Protein AF-A0A434GEB4-F1 (afdb_monomer)

Secondary structure (DSSP, 8-state):
-TT--TTHHHHHHHHHH--GGGGGGTT---TTSHHHHHHHHHHH-HHHHHH-S----HHHHHHHHHH----EEHHHHHHHH--BGGGTB--HHHHHHTT-HHHHHTTTTTT-S-EE-TT---TT---

Sequence (127 aa):
VWMDHRAVEQTRRINRSGEAVLNYVGGVISPEMETPKLLWLAENLPATFNAAWQFMDLADFLTWRATGSLARSVCTVTCKWTYLAHESRWDEAYFRKIGLGALADEAFARIGTEIVPAGAALGSGLT

Mean predicted aligned error: 2.61 Å

Foldseek 3Di:
DLPDQLLVVLQVQLLVLQDPLCVLVVSGAGSSADLSVLLVCCPVVVVCSVPQQADADPVQVVLCVQAVFQEHEPVNCVNGVSAPVVVLDDDLVSCVSSPNNVCVVVVVSRYGDHYDYPPDAGHVHRD

pLDDT: mean 96.55, std 5.44, range [57.03, 98.81]

Structure (mmCIF, N/CA/C/O backbone):
data_AF-A0A434GEB4-F1
#
_entry.id   AF-A0A434GEB4-F1
#
loop_
_atom_site.group_PDB
_atom_site.id
_atom_site.type_symbol
_atom_site.label_atom_id
_atom_site.label_alt_id
_atom_site.label_comp_id
_atom_site.label_asym_id
_atom_site.label_entity_id
_atom_site.label_seq_id
_atom_site.pdbx_PDB_ins_code
_atom_site.Cartn_x
_atom_site.Cartn_y
_atom_site.Cartn_z
_atom_site.occupancy
_atom_site.B_iso_or_equiv
_atom_site.auth_seq_id
_atom_site.auth_comp_id
_atom_site.auth_asym_id
_atom_site.auth_atom_id
_atom_site.pdbx_PDB_model_num
ATOM 1 N N . VAL A 1 1 ? -0.578 13.728 -3.105 1.00 93.75 1 VAL A N 1
ATOM 2 C CA . VAL A 1 1 ? 0.889 13.794 -2.867 1.00 93.75 1 VAL A CA 1
ATOM 3 C C . VAL A 1 1 ? 1.203 13.280 -1.467 1.00 93.75 1 VAL A C 1
ATOM 5 O O . VAL A 1 1 ? 0.262 13.051 -0.715 1.00 93.75 1 VAL A O 1
ATOM 8 N N . TRP A 1 2 ? 2.476 13.064 -1.113 1.00 91.75 2 TRP A N 1
ATOM 9 C CA . TRP A 1 2 ? 2.841 12.488 0.191 1.00 91.75 2 TRP A CA 1
ATOM 10 C C . TRP A 1 2 ? 2.409 13.381 1.368 1.00 91.75 2 TRP A C 1
ATOM 12 O O . TRP A 1 2 ? 1.679 12.887 2.219 1.00 91.75 2 TRP A O 1
ATOM 22 N N . MET A 1 3 ? 2.697 14.690 1.305 1.00 96.56 3 MET A N 1
ATOM 23 C CA . MET A 1 3 ? 2.331 15.732 2.297 1.00 96.56 3 MET A CA 1
ATOM 24 C C . MET A 1 3 ? 0.823 15.998 2.443 1.00 96.56 3 MET A C 1
ATOM 26 O O . MET A 1 3 ? 0.412 16.918 3.144 1.00 96.56 3 MET A O 1
ATOM 30 N N . ASP A 1 4 ? -0.024 15.278 1.711 1.00 98.12 4 ASP A N 1
ATOM 31 C CA . ASP A 1 4 ? -1.465 15.494 1.761 1.00 98.12 4 ASP A CA 1
ATOM 32 C C . ASP A 1 4 ? -2.055 14.909 3.050 1.00 98.12 4 ASP A C 1
ATOM 34 O O . ASP A 1 4 ? -1.848 13.734 3.354 1.00 98.12 4 ASP A O 1
ATOM 38 N N . HIS A 1 5 ? -2.805 15.728 3.793 1.00 98.50 5 HIS A N 1
ATOM 39 C CA . HIS A 1 5 ? -3.401 15.366 5.085 1.00 98.50 5 HIS A CA 1
ATOM 40 C C . HIS A 1 5 ? -4.926 15.168 5.020 1.00 98.50 5 HIS A C 1
ATOM 42 O O . HIS A 1 5 ? -5.599 15.189 6.049 1.00 98.50 5 HIS A O 1
ATOM 48 N N . ARG A 1 6 ? -5.520 14.941 3.839 1.00 98.50 6 ARG A N 1
ATOM 49 C CA . ARG A 1 6 ? -6.982 14.747 3.709 1.00 98.50 6 ARG A CA 1
ATOM 50 C C . ARG A 1 6 ? -7.522 13.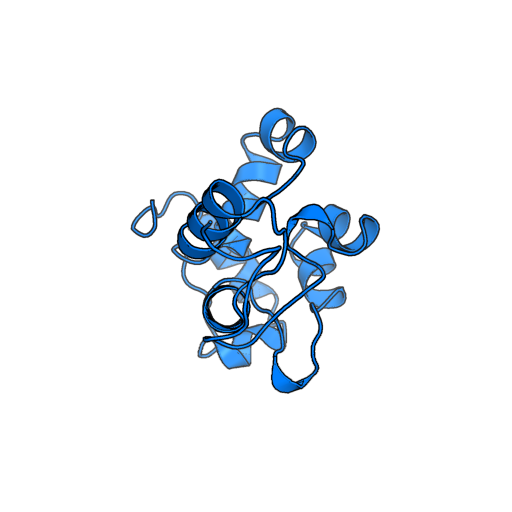590 4.554 1.00 98.50 6 ARG A C 1
ATOM 52 O O . ARG A 1 6 ? -8.680 13.607 4.955 1.00 98.50 6 ARG A O 1
ATOM 59 N N . ALA A 1 7 ? -6.674 12.597 4.822 1.00 98.56 7 ALA A N 1
ATOM 60 C CA . ALA A 1 7 ? -7.027 11.353 5.493 1.00 98.56 7 ALA A CA 1
ATOM 61 C C . ALA A 1 7 ? 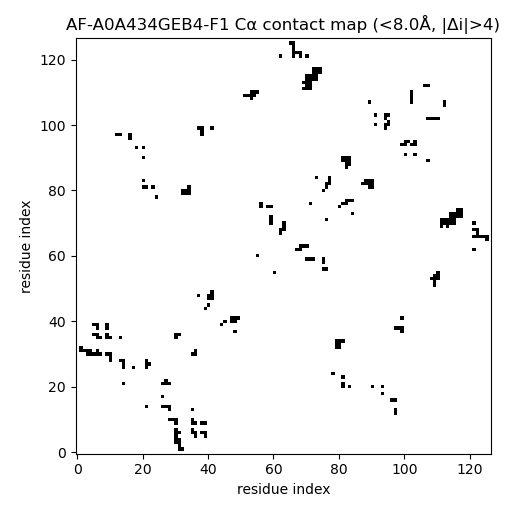-6.892 11.399 7.029 1.00 98.56 7 ALA A C 1
ATOM 63 O O . ALA A 1 7 ? -6.883 10.354 7.673 1.00 98.56 7 ALA A O 1
ATOM 64 N N . VAL A 1 8 ? -6.780 12.583 7.647 1.00 98.62 8 VAL A N 1
ATOM 65 C CA . VAL A 1 8 ? -6.576 12.713 9.105 1.00 98.62 8 VAL A CA 1
ATOM 66 C C . VAL A 1 8 ? -7.651 11.991 9.929 1.00 98.62 8 VAL A C 1
ATOM 68 O O . VAL A 1 8 ? -7.321 11.364 10.937 1.00 98.62 8 VAL A O 1
ATOM 71 N N . GLU A 1 9 ? -8.925 12.024 9.525 1.00 98.50 9 GLU A N 1
ATOM 72 C CA . GLU A 1 9 ? -9.977 11.335 10.288 1.00 98.50 9 GLU A CA 1
ATOM 73 C C . GLU A 1 9 ? -9.913 9.807 10.132 1.00 98.50 9 GLU A C 1
ATOM 75 O O . GLU A 1 9 ? -10.109 9.064 11.095 1.00 98.50 9 GLU A O 1
ATOM 80 N N . GLN A 1 10 ? -9.578 9.318 8.938 1.00 98.75 10 GLN A N 1
ATOM 81 C CA . GLN A 1 10 ? -9.301 7.905 8.675 1.00 98.75 10 GLN A CA 1
ATOM 82 C C . GLN A 1 10 ? -8.117 7.433 9.521 1.00 98.75 10 GLN A C 1
ATOM 84 O O . GLN A 1 10 ? -8.218 6.420 10.209 1.00 98.75 10 GLN A O 1
ATOM 89 N N . THR A 1 11 ? -7.036 8.213 9.566 1.00 98.56 11 THR A N 1
ATOM 90 C CA . THR A 1 11 ? -5.865 7.947 10.405 1.00 98.56 11 THR A CA 1
ATOM 91 C C . THR A 1 11 ? -6.226 7.832 11.880 1.00 98.56 11 THR A C 1
ATOM 93 O O . THR A 1 11 ? -5.815 6.877 12.534 1.00 98.56 11 THR A O 1
ATOM 96 N N . ARG A 1 12 ? -7.029 8.757 12.423 1.00 98.31 12 ARG A N 1
ATOM 97 C CA . ARG A 1 12 ? -7.482 8.674 13.823 1.00 98.31 12 ARG A CA 1
ATOM 98 C C . ARG A 1 12 ? -8.275 7.399 14.090 1.00 98.31 12 ARG A C 1
ATOM 100 O O . ARG A 1 12 ? -8.067 6.772 15.125 1.00 98.31 12 ARG A O 1
ATOM 107 N N . ARG A 1 13 ? -9.165 7.000 13.176 1.00 98.25 13 ARG A N 1
ATOM 108 C CA . ARG A 1 13 ? -9.928 5.745 13.295 1.00 98.25 13 ARG A CA 1
ATOM 109 C C . ARG A 1 13 ? -9.028 4.515 13.240 1.00 98.25 13 ARG A C 1
ATOM 111 O O . ARG A 1 13 ? -9.184 3.641 14.087 1.00 98.25 13 ARG A O 1
ATOM 118 N N . ILE A 1 14 ? -8.063 4.485 12.323 1.00 98.31 14 ILE A N 1
ATOM 119 C CA . ILE A 1 14 ? -7.076 3.404 12.230 1.00 98.31 14 ILE A CA 1
ATOM 120 C C . ILE A 1 14 ? -6.264 3.318 13.525 1.00 98.31 14 ILE A C 1
ATOM 122 O O . ILE A 1 14 ? -6.173 2.246 14.107 1.00 98.31 14 ILE A O 1
ATOM 126 N N . ASN A 1 15 ? -5.759 4.433 14.054 1.00 98.00 15 ASN A N 1
ATOM 127 C CA . ASN A 1 15 ? -4.986 4.426 15.301 1.00 98.00 15 ASN A CA 1
ATOM 128 C C . ASN A 1 15 ? -5.806 3.971 16.522 1.00 98.00 15 ASN A C 1
ATOM 130 O O . ASN A 1 15 ? -5.259 3.353 17.428 1.00 98.00 15 ASN A O 1
ATOM 134 N N . ARG A 1 16 ? -7.127 4.204 16.536 1.00 97.12 16 ARG A N 1
ATOM 135 C CA . ARG A 1 16 ? -8.030 3.685 17.582 1.00 97.12 16 ARG A CA 1
ATOM 136 C C . ARG A 1 16 ? -8.263 2.170 17.508 1.00 97.12 16 ARG A C 1
ATOM 138 O O . ARG A 1 16 ? -8.779 1.615 18.472 1.00 97.12 16 ARG A O 1
ATOM 145 N N . SER A 1 17 ? -7.927 1.508 16.397 1.00 94.31 17 SER A N 1
ATOM 146 C CA . SER A 1 17 ? -8.130 0.059 16.242 1.00 94.31 17 SER A CA 1
ATOM 147 C C . SER A 1 17 ? -7.194 -0.780 17.117 1.00 94.31 17 SER A C 1
ATOM 149 O O . SER A 1 17 ? -7.596 -1.851 17.559 1.00 94.31 17 SER A O 1
ATOM 151 N N . GLY A 1 18 ? -5.980 -0.284 17.393 1.00 92.44 18 GLY A N 1
ATOM 152 C CA . GLY A 1 18 ? -4.973 -1.004 18.177 1.00 92.44 18 GLY A CA 1
ATOM 153 C C . GLY A 1 18 ? -4.388 -2.238 17.480 1.00 92.44 18 GLY A C 1
ATOM 154 O O . GLY A 1 18 ? -3.847 -3.107 18.157 1.00 92.44 18 GLY A O 1
ATOM 155 N N . GLU A 1 19 ? -4.510 -2.339 16.154 1.00 96.12 19 GLU A N 1
ATOM 156 C CA . GLU A 1 19 ? -4.028 -3.493 15.386 1.00 96.12 19 GLU A CA 1
ATOM 157 C C . GLU A 1 19 ? -2.505 -3.667 15.500 1.00 96.12 19 GLU A C 1
ATOM 159 O O . GLU A 1 19 ? -1.742 -2.698 15.450 1.00 96.12 19 GLU A O 1
ATOM 164 N N . ALA A 1 20 ? -2.049 -4.919 15.611 1.00 94.75 20 ALA A N 1
ATOM 165 C CA . ALA A 1 20 ? -0.650 -5.246 15.897 1.00 94.75 20 ALA A CA 1
ATOM 166 C C . ALA A 1 20 ? 0.329 -4.719 14.835 1.00 94.75 20 ALA A C 1
ATOM 168 O O . ALA A 1 20 ? 1.462 -4.363 15.162 1.00 94.75 20 ALA A O 1
ATOM 169 N N . VAL A 1 21 ? -0.113 -4.598 13.578 1.00 96.00 21 VAL A N 1
ATOM 170 C CA . VAL A 1 21 ? 0.701 -4.045 12.488 1.00 96.00 21 VAL A CA 1
ATOM 171 C C . VAL A 1 21 ? 1.142 -2.595 12.748 1.00 96.00 21 VAL A C 1
ATOM 173 O O . VAL A 1 21 ? 2.184 -2.159 12.259 1.00 96.00 21 VAL A O 1
ATOM 176 N N . LEU A 1 22 ? 0.405 -1.846 13.577 1.00 96.25 22 LEU A N 1
ATOM 177 C CA . LEU A 1 22 ? 0.756 -0.471 13.936 1.00 96.25 22 LEU A CA 1
ATOM 178 C C . LEU A 1 22 ? 2.032 -0.395 14.787 1.00 96.25 22 LEU A C 1
ATOM 180 O O . LEU A 1 22 ? 2.714 0.631 14.780 1.00 96.25 22 LEU A O 1
ATOM 184 N N . ASN A 1 23 ? 2.421 -1.484 15.459 1.00 95.94 23 ASN A N 1
ATOM 185 C CA . ASN A 1 23 ? 3.668 -1.543 16.225 1.00 95.94 23 ASN A CA 1
ATOM 186 C C . ASN A 1 23 ? 4.904 -1.305 15.339 1.00 95.94 23 ASN A C 1
ATOM 188 O O . ASN A 1 23 ? 5.902 -0.764 15.812 1.00 95.94 23 ASN A O 1
ATOM 192 N N . TYR A 1 24 ? 4.822 -1.617 14.041 1.00 94.94 24 TYR A N 1
ATOM 193 C CA . TYR A 1 24 ? 5.916 -1.428 13.081 1.00 94.94 24 TYR A CA 1
ATOM 194 C C . TYR A 1 24 ? 6.022 0.003 12.529 1.00 94.94 24 TYR A C 1
ATOM 196 O O . TYR A 1 24 ? 6.948 0.305 11.781 1.00 94.94 24 TYR A O 1
ATOM 204 N N . VAL A 1 25 ? 5.113 0.902 12.922 1.00 92.88 25 VAL A N 1
ATOM 205 C CA . VAL A 1 25 ? 5.158 2.341 12.597 1.00 92.88 25 VAL A CA 1
ATOM 206 C C . VAL A 1 25 ? 5.222 3.216 13.854 1.00 92.88 25 VAL A C 1
ATOM 208 O O . VAL A 1 25 ? 4.868 4.390 13.822 1.00 92.88 25 VAL A O 1
ATOM 211 N N . GLY A 1 26 ? 5.663 2.650 14.983 1.00 92.00 26 GLY A N 1
ATOM 212 C CA . GLY A 1 26 ? 5.747 3.366 16.262 1.00 92.00 26 GLY A CA 1
ATOM 213 C C . GLY A 1 26 ? 4.404 3.508 16.985 1.00 92.00 26 GLY A C 1
ATOM 214 O O . GLY A 1 26 ? 4.237 4.410 17.800 1.00 92.00 26 GLY A O 1
ATOM 215 N N . GLY A 1 27 ? 3.432 2.646 16.672 1.00 93.62 27 GLY A N 1
ATOM 216 C CA . GLY A 1 27 ? 2.107 2.603 17.300 1.00 93.62 27 GLY A CA 1
ATOM 217 C C . GLY A 1 27 ? 1.100 3.614 16.745 1.00 93.62 27 GLY A C 1
ATOM 218 O O . GLY A 1 27 ? -0.087 3.512 17.044 1.00 93.62 27 GLY A O 1
ATOM 219 N N . VAL A 1 28 ? 1.542 4.571 15.923 1.00 95.69 28 VAL A N 1
ATOM 220 C CA . VAL A 1 28 ? 0.694 5.629 15.360 1.00 95.69 28 VAL A CA 1
ATOM 221 C C . VAL A 1 28 ? 0.991 5.780 13.873 1.00 95.69 28 VAL A C 1
ATOM 223 O O . VAL A 1 28 ? 2.053 6.258 13.483 1.00 95.69 28 VAL A O 1
ATOM 226 N N . ILE A 1 29 ? 0.032 5.411 13.026 1.00 97.75 29 ILE A N 1
ATOM 227 C CA . ILE A 1 29 ? 0.136 5.616 11.582 1.00 97.75 29 ILE A CA 1
ATOM 228 C C . ILE A 1 29 ? -0.036 7.101 11.238 1.00 97.75 29 ILE A C 1
ATOM 230 O O . ILE A 1 29 ? -0.841 7.808 11.853 1.00 97.75 29 ILE A O 1
ATOM 234 N N . SER A 1 30 ? 0.711 7.573 10.239 1.00 98.12 30 SER A N 1
ATOM 235 C CA . SER A 1 30 ? 0.638 8.949 9.731 1.00 98.12 30 SER A CA 1
ATOM 236 C C . SER A 1 30 ? -0.473 9.101 8.680 1.00 98.12 30 SER A C 1
ATOM 238 O O . SER A 1 30 ? -0.695 8.165 7.907 1.00 98.12 30 SER A O 1
ATOM 240 N N . PRO A 1 31 ? -1.142 10.269 8.564 1.00 97.88 31 PRO A N 1
ATOM 241 C CA . PRO A 1 31 ? -2.037 10.555 7.434 1.00 97.88 31 PRO A CA 1
ATOM 242 C C . PRO A 1 31 ? -1.326 10.578 6.079 1.00 97.88 31 PRO A C 1
ATOM 244 O O . PRO A 1 31 ? -1.981 10.514 5.043 1.00 97.88 31 PRO A O 1
ATOM 247 N N . GLU A 1 32 ? 0.004 10.635 6.077 1.00 98.25 32 GLU A N 1
ATOM 248 C CA . GLU A 1 32 ? 0.813 10.609 4.863 1.00 98.25 32 GLU A CA 1
ATOM 249 C C . GLU A 1 32 ? 1.055 9.189 4.328 1.00 98.25 32 GLU A C 1
ATOM 251 O O . GLU A 1 32 ? 1.533 9.052 3.203 1.00 98.25 32 GLU A O 1
ATOM 256 N N . MET A 1 33 ? 0.718 8.148 5.097 1.00 98.50 33 MET A N 1
ATOM 257 C CA . MET A 1 33 ? 0.799 6.747 4.669 1.00 98.50 33 MET A CA 1
ATOM 258 C C . MET A 1 33 ? -0.408 6.340 3.815 1.00 98.50 33 MET A C 1
ATOM 260 O O . MET A 1 33 ? -1.395 7.072 3.714 1.00 98.50 33 MET A O 1
ATOM 264 N N . GLU A 1 34 ? -0.330 5.170 3.182 1.00 98.56 34 GLU A N 1
ATOM 265 C CA . GLU A 1 34 ? -1.234 4.838 2.079 1.00 98.56 34 GLU A CA 1
ATOM 266 C C . GLU A 1 34 ? -2.565 4.243 2.538 1.00 98.56 34 GLU A C 1
ATOM 268 O O . GLU A 1 34 ? -3.607 4.586 1.982 1.00 98.56 34 GLU A O 1
ATOM 273 N N . THR A 1 35 ? -2.599 3.437 3.603 1.00 98.50 35 THR A N 1
ATOM 274 C CA . THR A 1 35 ? -3.862 2.829 4.060 1.00 98.50 35 THR A CA 1
ATOM 275 C C . THR A 1 35 ? -4.900 3.851 4.556 1.00 98.50 35 THR A C 1
ATOM 277 O O . THR A 1 35 ? -6.069 3.701 4.187 1.00 98.50 35 THR A O 1
ATOM 280 N N . PRO A 1 36 ? -4.552 4.956 5.259 1.00 98.75 36 PRO A N 1
ATOM 281 C CA . PRO A 1 36 ? -5.518 6.022 5.531 1.00 98.75 36 PRO A CA 1
ATOM 282 C C . PRO A 1 36 ? -6.029 6.712 4.261 1.00 98.75 36 PRO A C 1
ATOM 284 O O . PRO A 1 36 ? -7.215 7.029 4.170 1.00 98.75 36 PRO A O 1
ATOM 287 N N . LYS A 1 37 ? -5.160 6.934 3.265 1.00 98.81 37 LYS A N 1
ATOM 288 C CA . LYS A 1 37 ? -5.534 7.567 1.989 1.00 98.81 37 LYS A CA 1
ATOM 289 C C . LYS A 1 37 ? -6.431 6.664 1.146 1.00 98.81 37 LYS A C 1
ATOM 291 O O . LYS A 1 37 ? -7.387 7.157 0.550 1.00 98.81 37 LYS A O 1
ATOM 296 N N . LEU A 1 38 ? -6.181 5.356 1.142 1.00 98.69 38 LEU A N 1
ATOM 297 C CA . LEU A 1 38 ? -7.059 4.368 0.516 1.00 98.69 38 LEU A CA 1
ATOM 298 C C . LEU A 1 38 ? -8.426 4.329 1.188 1.00 98.69 38 LEU A C 1
ATOM 300 O O . LEU A 1 38 ? -9.436 4.340 0.491 1.00 98.69 38 LEU A O 1
ATOM 304 N N . LEU A 1 39 ? -8.470 4.352 2.523 1.00 98.81 39 LEU A N 1
ATOM 305 C CA . LEU A 1 39 ? -9.737 4.424 3.248 1.00 98.81 39 LEU A CA 1
ATOM 306 C C . LEU A 1 39 ? -10.485 5.722 2.920 1.00 98.81 39 LEU A C 1
ATOM 308 O O . LEU A 1 39 ? -11.690 5.704 2.681 1.00 98.81 39 LEU A O 1
ATOM 312 N N . TRP A 1 40 ? -9.768 6.844 2.819 1.00 98.81 40 TRP A N 1
ATOM 313 C CA . TRP A 1 40 ? -10.365 8.112 2.410 1.00 98.81 40 TRP A CA 1
ATOM 314 C C . TRP A 1 40 ? -10.950 8.018 0.996 1.00 98.81 40 TRP A C 1
ATOM 316 O O . TRP A 1 40 ? -12.064 8.491 0.776 1.00 98.81 40 TRP A O 1
ATOM 326 N N . LEU A 1 41 ? -10.248 7.381 0.050 1.00 98.69 41 LEU A N 1
ATOM 327 C CA . LEU A 1 41 ? -10.752 7.150 -1.308 1.00 98.69 41 LEU A CA 1
ATOM 328 C C . LEU A 1 41 ? -11.998 6.263 -1.316 1.00 98.69 41 LEU A C 1
ATOM 330 O O . LEU A 1 41 ? -12.964 6.616 -1.986 1.00 98.69 41 LEU A O 1
ATOM 334 N N . ALA A 1 42 ? -11.995 5.157 -0.572 1.00 98.62 42 ALA A N 1
ATOM 335 C CA . ALA A 1 42 ? -13.137 4.250 -0.486 1.00 98.62 42 ALA A CA 1
ATOM 336 C C . ALA A 1 42 ? -14.400 4.957 0.037 1.00 98.62 42 ALA A C 1
ATOM 338 O O . ALA A 1 42 ? -15.497 4.706 -0.455 1.00 98.62 42 ALA A O 1
ATOM 339 N N . GLU A 1 43 ? -14.247 5.875 0.993 1.00 98.56 43 GLU A N 1
ATOM 340 C CA . GLU A 1 43 ? -15.367 6.594 1.607 1.00 98.56 43 GLU A CA 1
ATOM 341 C C . GLU A 1 43 ? -15.821 7.829 0.816 1.00 98.56 43 GLU A C 1
ATOM 343 O O . GLU A 1 43 ? -17.016 8.102 0.736 1.00 98.56 43 GLU A O 1
ATOM 348 N N . ASN A 1 44 ? -14.887 8.596 0.245 1.00 98.75 44 ASN A N 1
ATOM 349 C CA . ASN A 1 44 ? -15.192 9.895 -0.370 1.00 98.75 44 ASN A CA 1
ATOM 350 C C . ASN A 1 44 ? -15.324 9.814 -1.892 1.00 98.75 44 ASN A C 1
ATOM 352 O O . ASN A 1 44 ? -16.030 10.621 -2.488 1.00 98.75 44 ASN A O 1
ATOM 356 N N . LEU A 1 45 ? -14.643 8.857 -2.527 1.00 98.56 45 LEU A N 1
ATOM 357 C CA . LEU A 1 45 ? -14.640 8.647 -3.975 1.00 98.56 45 LEU A CA 1
ATOM 358 C C . LEU A 1 45 ? -14.846 7.155 -4.308 1.00 98.56 45 LEU A C 1
ATOM 360 O O . LEU A 1 45 ? -14.014 6.561 -5.004 1.00 98.56 45 LEU A O 1
ATOM 364 N N . PRO A 1 46 ? -15.953 6.533 -3.858 1.00 98.31 46 PRO A N 1
ATOM 365 C CA . PRO A 1 46 ? -16.173 5.092 -3.994 1.00 98.31 46 PRO A CA 1
ATOM 366 C C . PRO A 1 46 ? -16.164 4.621 -5.451 1.00 98.31 46 PRO A C 1
ATOM 368 O O . PRO A 1 46 ? -15.678 3.534 -5.733 1.00 98.31 46 PRO A O 1
ATOM 371 N N . ALA A 1 47 ? -16.637 5.437 -6.399 1.00 98.44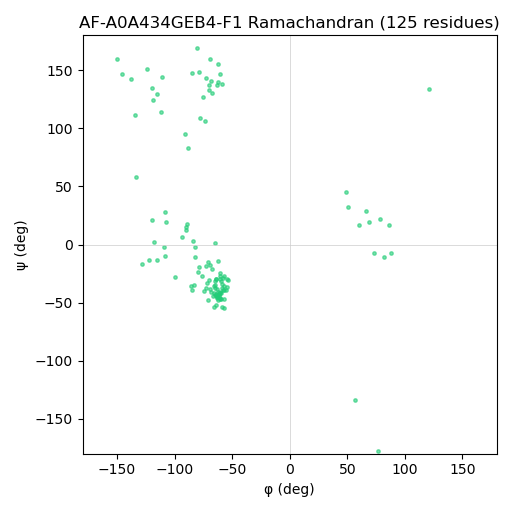 47 ALA A N 1
ATOM 372 C CA . ALA A 1 47 ? -16.575 5.103 -7.822 1.00 98.44 47 ALA A CA 1
ATOM 373 C C . ALA A 1 47 ? -15.123 4.970 -8.318 1.00 98.44 47 ALA A C 1
ATOM 375 O O . ALA A 1 47 ? -14.790 4.006 -9.003 1.00 98.44 47 ALA A O 1
ATOM 376 N N . THR A 1 48 ? -14.248 5.900 -7.925 1.00 98.38 48 THR A N 1
ATOM 377 C CA . THR A 1 48 ? -12.815 5.853 -8.249 1.00 98.38 48 THR A CA 1
ATOM 378 C C . THR A 1 48 ? -12.141 4.678 -7.564 1.00 98.38 48 THR A C 1
ATOM 380 O O . THR A 1 48 ? -11.374 3.967 -8.207 1.00 98.38 48 THR A O 1
ATOM 383 N N . PHE A 1 49 ? -12.437 4.455 -6.277 1.00 98.62 49 PHE A N 1
ATOM 384 C CA . PHE A 1 49 ? -11.928 3.292 -5.565 1.00 98.62 49 PHE A CA 1
ATOM 385 C C . PHE A 1 49 ? -12.363 2.019 -6.291 1.00 98.62 49 PHE A C 1
ATOM 387 O O . PHE A 1 49 ? -11.505 1.270 -6.712 1.00 98.62 49 PHE A O 1
ATOM 394 N N . ASN A 1 50 ? -13.645 1.797 -6.561 1.00 98.06 50 ASN A N 1
ATOM 395 C CA . ASN A 1 50 ? -14.125 0.561 -7.189 1.00 98.06 50 ASN A CA 1
ATOM 396 C C . ASN A 1 50 ? -13.612 0.348 -8.624 1.00 98.06 50 ASN A C 1
ATOM 398 O O . ASN A 1 50 ? -13.402 -0.790 -9.027 1.00 98.06 50 ASN A O 1
ATOM 402 N N . ALA A 1 51 ? -13.380 1.416 -9.392 1.00 98.25 51 ALA A N 1
ATOM 403 C CA . ALA A 1 51 ? -12.848 1.313 -10.753 1.00 98.25 51 ALA A CA 1
ATOM 404 C C . ALA A 1 51 ? -11.326 1.073 -10.812 1.00 98.25 51 ALA A C 1
ATOM 406 O O . ALA A 1 51 ? -10.804 0.659 -11.849 1.00 98.25 51 ALA A O 1
ATOM 407 N N . ALA A 1 52 ? -10.588 1.363 -9.737 1.00 98.25 52 ALA A N 1
ATOM 408 C CA . ALA A 1 52 ? -9.134 1.274 -9.735 1.00 98.25 52 ALA A CA 1
ATOM 409 C C . ALA A 1 52 ? -8.659 -0.184 -9.716 1.00 98.25 52 ALA A C 1
ATOM 411 O O . ALA A 1 52 ? -8.684 -0.837 -8.675 1.00 98.25 52 ALA A O 1
ATOM 412 N N . TRP A 1 53 ? -8.146 -0.673 -10.843 1.00 97.56 53 TRP A N 1
ATOM 413 C CA . TRP A 1 53 ? -7.603 -2.032 -10.942 1.00 97.56 53 TRP A CA 1
ATOM 414 C C . TRP A 1 53 ? -6.247 -2.215 -10.231 1.00 97.56 53 TRP A C 1
ATOM 416 O O . TRP A 1 53 ? -5.874 -3.347 -9.941 1.00 97.56 53 TRP A O 1
ATOM 426 N N . GLN A 1 54 ? -5.512 -1.132 -9.939 1.00 98.38 54 GLN A N 1
ATOM 427 C CA . GLN A 1 54 ? -4.265 -1.133 -9.158 1.00 98.38 54 GLN A CA 1
ATOM 428 C C . GLN A 1 54 ? -4.141 0.140 -8.312 1.00 98.38 54 GLN A C 1
ATOM 430 O O . GLN A 1 54 ? -4.506 1.230 -8.757 1.00 98.38 54 GLN A O 1
ATOM 435 N N . PHE A 1 55 ? -3.533 0.003 -7.137 1.00 98.62 55 PHE A N 1
ATOM 436 C CA . PHE A 1 55 ? -2.959 1.085 -6.350 1.00 98.62 55 PHE A CA 1
ATOM 437 C C . PHE A 1 55 ? -1.463 0.820 -6.178 1.00 98.62 55 PHE A C 1
ATOM 439 O O . PHE A 1 55 ? -1.038 -0.307 -5.915 1.00 98.62 55 PHE A O 1
ATOM 446 N N . MET A 1 56 ? -0.662 1.860 -6.370 1.00 98.62 56 MET A N 1
ATOM 447 C CA . MET A 1 56 ? 0.794 1.773 -6.373 1.00 98.62 56 MET A CA 1
ATOM 448 C C . MET A 1 56 ? 1.366 2.958 -5.611 1.00 98.62 56 MET A C 1
ATOM 450 O O . MET A 1 56 ? 0.869 4.080 -5.738 1.00 98.62 56 MET A O 1
ATOM 454 N N . ASP A 1 57 ? 2.442 2.711 -4.869 1.00 98.56 57 ASP A N 1
ATOM 455 C CA . ASP A 1 57 ? 3.345 3.785 -4.480 1.00 98.56 57 ASP A CA 1
ATOM 456 C C . ASP A 1 57 ? 3.953 4.409 -5.748 1.00 98.56 57 ASP A C 1
ATOM 458 O O . ASP A 1 57 ? 4.050 3.755 -6.790 1.00 98.56 57 ASP A O 1
ATOM 462 N N . LEU A 1 58 ? 4.382 5.670 -5.685 1.00 98.25 58 LEU A N 1
ATOM 463 C CA . LEU A 1 58 ? 4.934 6.356 -6.853 1.00 98.25 58 LEU A CA 1
ATOM 464 C C . LEU A 1 58 ? 6.144 5.606 -7.428 1.00 98.25 58 LEU A C 1
ATOM 466 O O . LEU A 1 58 ? 6.273 5.515 -8.648 1.00 98.25 58 LEU A O 1
ATOM 470 N N . ALA A 1 59 ? 7.007 5.047 -6.574 1.00 97.50 59 ALA A N 1
ATOM 471 C CA . ALA A 1 59 ? 8.167 4.290 -7.040 1.00 97.50 59 ALA A CA 1
ATOM 472 C C . ALA A 1 59 ? 7.756 3.026 -7.821 1.00 97.50 59 ALA A C 1
ATOM 474 O O . ALA A 1 59 ? 8.310 2.765 -8.889 1.00 97.50 59 ALA A O 1
ATOM 475 N N . ASP A 1 60 ? 6.746 2.298 -7.337 1.00 98.19 60 ASP A N 1
ATOM 476 C CA . ASP A 1 60 ? 6.230 1.088 -7.993 1.00 98.19 60 ASP A CA 1
ATOM 477 C C . ASP A 1 60 ? 5.453 1.414 -9.279 1.00 98.19 60 ASP A C 1
ATOM 479 O O . ASP A 1 60 ? 5.507 0.674 -10.259 1.00 98.19 60 ASP A O 1
ATOM 483 N N . PHE A 1 61 ? 4.766 2.560 -9.324 1.00 98.38 61 PHE A N 1
ATOM 484 C CA . PHE A 1 61 ? 4.143 3.043 -10.557 1.00 98.38 61 PHE A CA 1
ATOM 485 C C . PHE A 1 61 ? 5.183 3.298 -11.653 1.00 98.38 61 PHE A C 1
ATOM 487 O O . PHE A 1 61 ? 4.956 2.941 -12.809 1.00 98.38 61 PHE A O 1
ATOM 494 N N . LEU A 1 62 ? 6.322 3.907 -11.311 1.00 97.75 62 LEU A N 1
ATOM 495 C CA . LEU A 1 62 ? 7.379 4.196 -12.281 1.00 97.75 62 LEU A CA 1
ATOM 496 C C . LEU A 1 62 ? 8.003 2.910 -12.838 1.00 97.75 62 LEU A C 1
ATOM 498 O O . LEU A 1 62 ? 8.216 2.815 -14.048 1.00 97.75 62 LEU A O 1
ATOM 502 N N . THR A 1 63 ? 8.250 1.906 -11.994 1.00 96.69 63 THR A N 1
ATOM 503 C CA . THR A 1 63 ? 8.794 0.617 -12.448 1.00 96.69 63 THR A CA 1
ATOM 504 C C . THR A 1 63 ? 7.788 -0.164 -13.289 1.00 96.69 63 THR A C 1
ATOM 506 O O . THR A 1 63 ? 8.161 -0.690 -14.342 1.00 96.69 63 THR A O 1
ATOM 509 N N . TRP A 1 64 ? 6.508 -0.173 -12.907 1.00 97.19 64 TRP A N 1
ATOM 510 C CA . TRP A 1 64 ? 5.439 -0.741 -13.728 1.00 97.19 64 TRP A CA 1
ATOM 511 C C . TRP A 1 64 ? 5.342 -0.036 -15.080 1.00 97.19 64 TRP A C 1
ATOM 513 O O . TRP A 1 64 ? 5.298 -0.682 -16.124 1.00 97.19 64 TRP A O 1
ATOM 523 N N . ARG A 1 65 ? 5.364 1.298 -15.097 1.00 96.56 65 ARG A N 1
ATOM 524 C CA . ARG A 1 65 ? 5.243 2.071 -16.338 1.00 96.56 65 ARG A CA 1
ATOM 525 C C . ARG A 1 65 ? 6.412 1.835 -17.295 1.00 96.56 65 ARG A C 1
ATOM 527 O O . ARG A 1 65 ? 6.214 1.946 -18.506 1.00 96.56 65 ARG A O 1
ATOM 534 N N . ALA A 1 66 ? 7.589 1.524 -16.758 1.00 95.62 66 ALA A N 1
ATOM 535 C CA . ALA A 1 66 ? 8.793 1.223 -17.522 1.00 95.62 66 ALA A CA 1
ATOM 536 C C . ALA A 1 66 ? 8.864 -0.233 -18.014 1.00 95.62 66 ALA A C 1
ATOM 538 O O . ALA A 1 66 ? 9.394 -0.472 -19.093 1.00 95.62 66 ALA A O 1
ATOM 539 N N . THR A 1 67 ? 8.352 -1.199 -17.243 1.00 95.94 67 THR A N 1
ATOM 540 C CA . THR A 1 67 ? 8.611 -2.639 -17.480 1.00 95.94 67 THR A CA 1
ATOM 541 C C . THR A 1 67 ? 7.359 -3.488 -17.699 1.00 95.94 67 THR A C 1
ATOM 543 O O . THR A 1 67 ? 7.459 -4.645 -18.093 1.00 95.94 67 THR A O 1
ATOM 546 N N . GLY A 1 68 ? 6.176 -2.956 -17.397 1.00 95.81 68 GLY A N 1
ATOM 547 C CA . GLY A 1 68 ? 4.917 -3.700 -17.340 1.00 95.81 68 GLY A CA 1
ATOM 548 C C . GLY A 1 68 ? 4.769 -4.618 -16.119 1.00 95.81 68 GLY A C 1
ATOM 549 O O . GLY A 1 68 ? 3.684 -5.158 -15.912 1.00 95.81 68 GLY A O 1
ATOM 550 N N . SER A 1 69 ? 5.811 -4.786 -15.295 1.00 97.00 69 SER A N 1
ATOM 551 C CA . SER A 1 69 ? 5.768 -5.658 -14.116 1.00 97.00 69 SER A CA 1
ATOM 552 C C . SER A 1 69 ? 4.868 -5.093 -13.016 1.00 97.00 69 SER A C 1
ATOM 554 O O . SER A 1 69 ? 4.917 -3.903 -12.711 1.00 97.00 69 SER A O 1
ATOM 556 N N . LEU A 1 70 ? 4.068 -5.962 -12.393 1.00 97.38 70 LEU A N 1
ATOM 557 C CA . LEU A 1 70 ? 3.248 -5.641 -11.221 1.00 97.38 70 LEU A CA 1
ATOM 558 C C . LEU A 1 70 ? 3.942 -5.961 -9.892 1.00 97.38 70 LEU A C 1
ATOM 560 O O . LEU A 1 70 ? 3.320 -5.814 -8.839 1.00 97.38 70 LEU A O 1
ATOM 564 N N . ALA A 1 71 ? 5.212 -6.362 -9.910 1.00 97.81 71 ALA A N 1
ATOM 565 C CA . ALA A 1 71 ? 5.963 -6.544 -8.678 1.00 97.81 71 ALA A CA 1
ATOM 566 C C . ALA A 1 71 ? 6.056 -5.225 -7.889 1.00 97.81 71 ALA A C 1
ATOM 568 O O . ALA A 1 71 ? 6.099 -4.132 -8.461 1.00 97.81 71 ALA A O 1
ATOM 569 N N . ARG A 1 72 ? 6.074 -5.331 -6.561 1.00 98.50 72 ARG A N 1
ATOM 570 C CA . ARG A 1 72 ? 6.222 -4.208 -5.631 1.00 98.50 72 ARG A CA 1
ATOM 571 C C . ARG A 1 72 ? 7.563 -4.267 -4.931 1.00 98.50 72 ARG A C 1
ATOM 573 O O . ARG A 1 72 ? 8.044 -5.342 -4.571 1.00 98.50 72 ARG A O 1
ATOM 580 N N . SER A 1 73 ? 8.146 -3.104 -4.684 1.00 98.31 73 SER A N 1
ATOM 581 C CA . SER A 1 73 ? 9.329 -2.998 -3.845 1.00 98.31 73 SER A CA 1
ATOM 582 C C . SER A 1 73 ? 8.984 -3.337 -2.401 1.00 98.31 73 SER A C 1
ATOM 584 O O . SER A 1 73 ? 8.088 -2.738 -1.810 1.00 98.31 73 SER A O 1
ATOM 586 N N . VAL A 1 74 ? 9.757 -4.225 -1.772 1.00 98.19 74 VAL A N 1
ATOM 587 C CA . VAL A 1 74 ? 9.643 -4.476 -0.326 1.00 98.19 74 VAL A CA 1
ATOM 588 C C . VAL A 1 74 ? 9.782 -3.184 0.494 1.00 98.19 74 VAL A C 1
ATOM 590 O O . VAL A 1 74 ? 9.171 -3.062 1.552 1.00 98.19 74 VAL A O 1
ATOM 593 N N . CYS A 1 75 ? 10.531 -2.189 0.001 1.00 97.81 75 CYS A N 1
ATOM 594 C CA . CYS A 1 75 ? 10.715 -0.907 0.680 1.00 97.81 75 CYS A CA 1
ATOM 595 C C . CYS A 1 75 ? 9.396 -0.133 0.812 1.00 97.81 75 CYS A C 1
ATOM 597 O O . CYS A 1 75 ? 9.034 0.276 1.917 1.00 97.81 7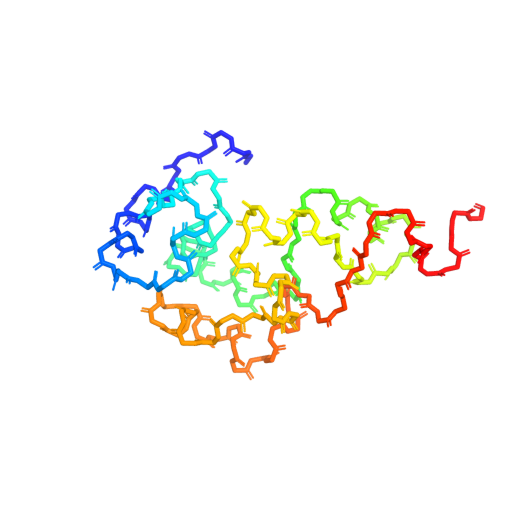5 CYS A O 1
ATOM 599 N N . THR A 1 76 ? 8.664 0.047 -0.290 1.00 97.38 76 THR A N 1
ATOM 600 C CA . THR A 1 76 ? 7.436 0.854 -0.321 1.00 97.38 76 THR A CA 1
ATOM 601 C C . THR A 1 76 ? 6.353 0.199 0.527 1.00 97.38 76 THR A C 1
ATOM 603 O O . THR A 1 76 ? 5.853 0.810 1.477 1.00 97.38 76 THR A O 1
ATOM 606 N N . VAL A 1 77 ? 6.049 -1.074 0.258 1.00 98.19 77 VAL A N 1
ATOM 607 C CA . VAL A 1 77 ? 4.931 -1.773 0.906 1.00 98.19 77 VAL A CA 1
ATOM 608 C C . VAL A 1 77 ? 5.147 -1.969 2.408 1.00 98.19 77 VAL A C 1
ATOM 610 O O . VAL A 1 77 ? 4.211 -1.817 3.195 1.00 98.19 77 VAL A O 1
ATOM 613 N N . THR A 1 78 ? 6.388 -2.206 2.839 1.00 97.62 78 THR A N 1
ATOM 614 C CA . THR A 1 78 ? 6.707 -2.341 4.270 1.00 97.62 78 THR A CA 1
ATOM 615 C C . THR A 1 78 ? 6.612 -0.995 4.979 1.00 97.62 78 THR A C 1
ATOM 617 O O . THR A 1 78 ? 5.962 -0.881 6.015 1.00 97.62 78 THR A O 1
ATOM 620 N N . CYS A 1 79 ? 7.219 0.055 4.415 1.00 96.38 79 CYS A N 1
ATOM 621 C CA . CYS A 1 79 ? 7.316 1.346 5.095 1.00 96.38 79 CYS A CA 1
ATOM 622 C C . CYS A 1 79 ? 6.009 2.145 5.092 1.00 96.38 79 CYS A C 1
ATOM 624 O O . CYS A 1 79 ? 5.841 3.016 5.947 1.00 96.38 79 CYS A O 1
ATOM 626 N N . LYS A 1 80 ? 5.134 1.942 4.096 1.00 97.00 80 LYS A N 1
ATOM 627 C CA . LYS A 1 80 ? 3.991 2.840 3.836 1.00 97.00 80 LYS A CA 1
ATOM 628 C C . LYS A 1 80 ? 2.634 2.148 3.725 1.00 97.00 80 LYS A C 1
ATOM 630 O O . LYS A 1 80 ? 1.619 2.829 3.876 1.00 97.00 80 LYS A O 1
ATOM 635 N N . TRP A 1 81 ? 2.610 0.829 3.524 1.00 98.44 81 TRP A N 1
ATOM 636 C CA . TRP A 1 81 ? 1.379 0.071 3.264 1.00 98.44 81 TRP A CA 1
ATOM 637 C C . TRP A 1 81 ? 1.062 -0.983 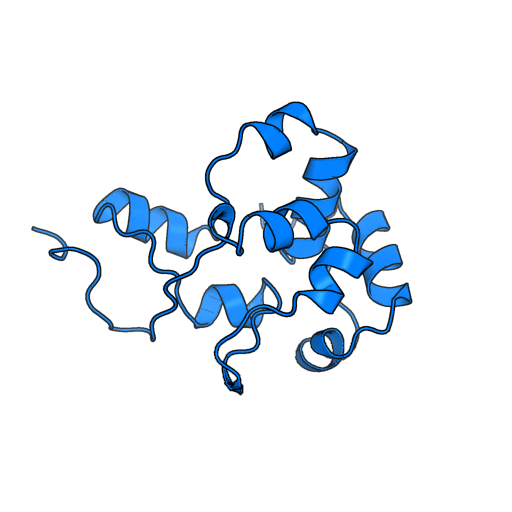4.318 1.00 98.44 81 TRP A C 1
ATOM 639 O O . TRP A 1 81 ? 0.067 -1.677 4.165 1.00 98.44 81 TRP A O 1
ATOM 649 N N . THR A 1 82 ? 1.878 -1.089 5.371 1.00 98.12 82 THR A N 1
ATOM 650 C CA . THR A 1 82 ? 1.709 -2.057 6.467 1.00 98.12 82 THR A CA 1
ATOM 651 C C . THR A 1 82 ? 1.891 -3.523 6.046 1.00 98.12 82 THR A C 1
ATOM 653 O O . THR A 1 82 ? 1.302 -4.421 6.643 1.00 98.12 82 THR A O 1
ATOM 656 N N . TYR A 1 83 ? 2.708 -3.785 5.019 1.00 98.50 83 TYR A N 1
ATOM 657 C CA . TYR A 1 83 ? 3.128 -5.145 4.671 1.00 98.50 83 TYR A CA 1
ATOM 658 C C . TYR A 1 83 ? 4.089 -5.712 5.724 1.00 98.50 83 TYR A C 1
ATOM 660 O O . TYR A 1 83 ? 5.068 -5.060 6.100 1.00 98.50 83 TYR A O 1
ATOM 668 N N . LEU A 1 84 ? 3.854 -6.947 6.167 1.00 98.12 84 LEU A N 1
ATOM 669 C CA . LEU A 1 84 ? 4.706 -7.638 7.133 1.00 98.12 84 LEU A CA 1
ATOM 670 C C . LEU A 1 84 ? 5.821 -8.382 6.390 1.00 98.12 84 LEU A C 1
ATOM 672 O O . LEU A 1 84 ? 5.720 -9.579 6.134 1.00 98.12 84 LEU A O 1
ATOM 676 N N . ALA A 1 85 ? 6.908 -7.686 6.040 1.00 96.88 85 ALA A N 1
ATOM 677 C CA . ALA A 1 85 ? 8.003 -8.277 5.257 1.00 96.88 85 ALA A CA 1
ATOM 678 C C . ALA A 1 85 ? 8.636 -9.526 5.892 1.00 96.88 85 ALA A C 1
ATOM 680 O O . ALA A 1 85 ? 8.988 -10.464 5.185 1.00 96.88 85 ALA A O 1
ATOM 681 N N . HIS A 1 86 ? 8.736 -9.564 7.221 1.00 96.31 86 HIS A N 1
ATOM 682 C CA . HIS A 1 86 ? 9.273 -10.709 7.964 1.00 96.31 86 HIS A CA 1
ATOM 683 C C . HIS A 1 86 ? 8.358 -11.944 7.922 1.00 96.31 86 HIS A C 1
ATOM 685 O O . HIS A 1 86 ? 8.825 -13.051 8.165 1.00 96.31 86 HIS A O 1
ATOM 691 N N . GLU A 1 87 ? 7.082 -11.765 7.575 1.00 97.56 87 GLU A N 1
ATOM 692 C CA . GLU A 1 87 ? 6.106 -12.843 7.377 1.00 97.56 87 GLU A CA 1
ATOM 693 C C . GLU A 1 87 ? 5.729 -13.024 5.898 1.00 97.56 87 GLU A C 1
ATOM 695 O O . GLU A 1 87 ? 4.955 -13.916 5.566 1.00 97.56 87 GLU A O 1
ATOM 700 N N . SER A 1 88 ? 6.270 -12.186 5.006 1.00 97.31 88 SER A N 1
ATOM 701 C CA . SER A 1 88 ? 5.956 -12.162 3.573 1.00 97.31 88 SER A CA 1
ATOM 702 C C . SER A 1 88 ? 4.450 -12.159 3.277 1.00 97.31 88 SER A C 1
ATOM 704 O O . SER A 1 88 ? 3.977 -12.904 2.420 1.00 97.31 88 SER A O 1
ATOM 706 N N . ARG A 1 89 ? 3.684 -11.323 3.995 1.00 97.88 89 ARG A N 1
ATOM 707 C CA . ARG A 1 89 ? 2.229 -11.234 3.811 1.00 97.88 89 ARG A CA 1
ATOM 708 C C . ARG A 1 89 ? 1.641 -9.857 4.103 1.00 97.88 89 ARG A C 1
ATOM 710 O O . ARG A 1 89 ? 2.183 -9.062 4.872 1.00 97.88 89 ARG A O 1
ATOM 717 N N . TRP A 1 90 ? 0.453 -9.641 3.547 1.00 98.50 90 TRP A N 1
ATOM 718 C CA . TRP A 1 90 ? -0.495 -8.637 4.019 1.00 98.50 90 TRP A CA 1
ATOM 719 C C . TRP A 1 90 ? -1.247 -9.149 5.255 1.00 98.50 90 TRP A C 1
ATOM 721 O O . TRP A 1 90 ? -1.499 -10.350 5.395 1.00 98.50 90 TRP A O 1
ATOM 731 N N . ASP A 1 91 ? -1.618 -8.243 6.158 1.00 98.12 91 ASP A N 1
ATOM 732 C CA . ASP A 1 91 ? -2.437 -8.580 7.323 1.00 98.12 91 ASP A CA 1
ATOM 733 C C . ASP A 1 91 ? -3.931 -8.412 7.020 1.00 98.12 91 ASP A C 1
ATOM 735 O O . ASP A 1 91 ? -4.493 -7.319 7.099 1.00 98.12 91 ASP A O 1
ATOM 739 N N . GLU A 1 92 ? -4.587 -9.508 6.643 1.00 98.19 92 GLU A N 1
ATOM 740 C CA . GLU A 1 92 ? -6.013 -9.520 6.312 1.00 98.19 92 GLU A CA 1
ATOM 741 C C . GLU A 1 92 ? -6.910 -9.017 7.444 1.00 98.19 92 GLU A C 1
ATOM 743 O O . GLU A 1 92 ? -7.854 -8.266 7.178 1.00 98.19 92 GLU A O 1
ATOM 748 N N . ALA A 1 93 ? -6.604 -9.365 8.697 1.00 97.88 93 ALA A N 1
ATOM 749 C CA . ALA A 1 93 ? -7.396 -8.922 9.837 1.00 97.88 93 ALA A CA 1
ATOM 750 C C . ALA A 1 93 ? -7.384 -7.391 9.943 1.00 97.88 93 ALA A C 1
ATOM 752 O O . ALA A 1 93 ? -8.448 -6.776 10.056 1.00 97.88 93 ALA A O 1
ATOM 753 N N . TYR A 1 94 ? -6.206 -6.780 9.779 1.00 98.25 94 TYR A N 1
ATOM 754 C CA . TYR A 1 94 ? -6.046 -5.330 9.746 1.00 98.25 94 TYR A CA 1
ATOM 755 C C . TYR A 1 94 ? -6.879 -4.686 8.629 1.00 98.25 94 TYR A C 1
ATOM 757 O O . TYR A 1 94 ? -7.703 -3.813 8.909 1.00 98.25 94 TYR A O 1
ATOM 765 N N . PHE A 1 95 ? -6.729 -5.131 7.374 1.00 98.62 95 PHE A N 1
ATOM 766 C CA . PHE A 1 95 ? -7.451 -4.536 6.238 1.00 98.62 95 PHE A CA 1
ATOM 767 C C . PHE A 1 95 ? -8.972 -4.650 6.393 1.00 98.62 95 PHE A C 1
ATOM 769 O O . PHE A 1 95 ? -9.692 -3.679 6.141 1.00 98.62 95 PHE A O 1
ATOM 776 N N . ARG A 1 96 ? -9.474 -5.796 6.871 1.00 98.44 96 ARG A N 1
ATOM 777 C CA . ARG A 1 96 ? -10.901 -5.969 7.178 1.00 98.44 96 ARG A CA 1
ATOM 778 C C . ARG A 1 96 ? -11.350 -5.036 8.298 1.00 98.44 96 ARG A C 1
ATOM 780 O O . ARG A 1 96 ? -12.378 -4.374 8.157 1.00 98.44 96 ARG A O 1
ATOM 787 N N . LYS A 1 97 ? -10.572 -4.932 9.379 1.00 98.19 97 LYS A N 1
ATOM 788 C CA . LYS A 1 97 ? -10.892 -4.095 10.542 1.00 98.19 97 LYS A CA 1
ATOM 789 C C . LYS A 1 97 ? -11.022 -2.617 10.188 1.00 98.19 97 LYS A C 1
ATOM 791 O O . LYS A 1 97 ? -11.925 -1.953 10.696 1.00 98.19 97 LYS A O 1
ATOM 796 N N . ILE A 1 98 ? -10.135 -2.101 9.338 1.00 97.81 98 ILE A N 1
ATOM 797 C CA . ILE A 1 98 ? -10.099 -0.671 9.002 1.00 97.81 98 ILE A CA 1
ATOM 798 C C . ILE A 1 98 ? -11.079 -0.271 7.892 1.00 97.81 98 ILE A C 1
ATOM 800 O O . ILE A 1 98 ? -11.091 0.889 7.497 1.00 97.81 98 ILE A O 1
ATOM 804 N N . GLY A 1 99 ? -11.899 -1.198 7.386 1.00 97.94 99 GLY A N 1
ATOM 805 C CA . GLY A 1 99 ? -12.875 -0.914 6.330 1.00 97.94 99 GLY A CA 1
ATOM 806 C C . GLY A 1 99 ? -12.327 -1.025 4.904 1.00 97.94 99 GLY A C 1
ATOM 807 O O . GLY A 1 99 ? -12.966 -0.555 3.970 1.00 97.94 99 GLY A O 1
ATOM 808 N N . LEU A 1 100 ? -11.175 -1.675 4.716 1.00 98.62 100 LEU A N 1
ATOM 809 C CA . LEU A 1 100 ? -10.585 -1.989 3.408 1.00 98.62 100 LEU A CA 1
ATOM 810 C C . LEU A 1 100 ? -10.680 -3.490 3.074 1.00 98.62 100 LEU A C 1
ATOM 812 O O . LEU A 1 100 ? -9.861 -4.020 2.325 1.00 98.62 100 LEU A O 1
ATOM 816 N N . GLY A 1 101 ? -11.693 -4.180 3.613 1.00 98.44 101 GLY A N 1
ATOM 817 C CA . GLY A 1 101 ? -11.885 -5.627 3.454 1.00 98.44 101 GLY A CA 1
ATOM 818 C C . GLY A 1 101 ? -11.995 -6.101 2.002 1.00 98.44 101 GLY A C 1
ATOM 819 O O . GLY A 1 101 ? -11.526 -7.192 1.704 1.00 98.44 101 GLY A O 1
ATOM 820 N N . ALA A 1 102 ? -12.486 -5.253 1.092 1.00 98.38 102 ALA A N 1
ATOM 821 C CA . ALA A 1 102 ? -12.522 -5.555 -0.340 1.00 98.38 102 ALA A CA 1
ATOM 822 C C . ALA A 1 102 ? -11.134 -5.928 -0.894 1.00 98.38 102 ALA A C 1
ATOM 824 O O . ALA A 1 102 ? -11.015 -6.851 -1.688 1.00 98.38 102 ALA A O 1
ATOM 825 N N . LEU A 1 103 ? -10.058 -5.286 -0.416 1.00 98.62 103 LEU A N 1
ATOM 826 C CA . LEU A 1 103 ? -8.701 -5.634 -0.844 1.00 98.62 103 LEU A CA 1
ATOM 827 C C . LEU A 1 103 ? -8.312 -7.053 -0.415 1.00 98.62 103 LEU A C 1
ATOM 829 O O . LEU A 1 103 ? -7.610 -7.724 -1.162 1.00 98.62 103 LEU A O 1
ATOM 833 N N . ALA A 1 104 ? -8.776 -7.518 0.747 1.00 98.44 104 ALA A N 1
ATOM 834 C CA . ALA A 1 104 ? -8.550 -8.889 1.197 1.00 98.44 104 ALA A CA 1
ATOM 835 C C . ALA A 1 104 ? -9.420 -9.900 0.435 1.00 98.44 104 ALA A C 1
ATOM 837 O O . ALA A 1 104 ? -8.924 -10.955 0.050 1.00 98.44 104 ALA A O 1
ATOM 838 N N . ASP A 1 105 ? -10.686 -9.564 0.164 1.00 98.44 105 ASP A N 1
ATOM 839 C CA . ASP A 1 105 ? -11.591 -10.400 -0.644 1.00 98.44 105 ASP A CA 1
ATOM 840 C C . ASP A 1 105 ? -11.044 -10.625 -2.063 1.00 98.44 105 ASP A C 1
ATOM 842 O O . ASP A 1 105 ? -11.230 -11.684 -2.658 1.00 98.44 10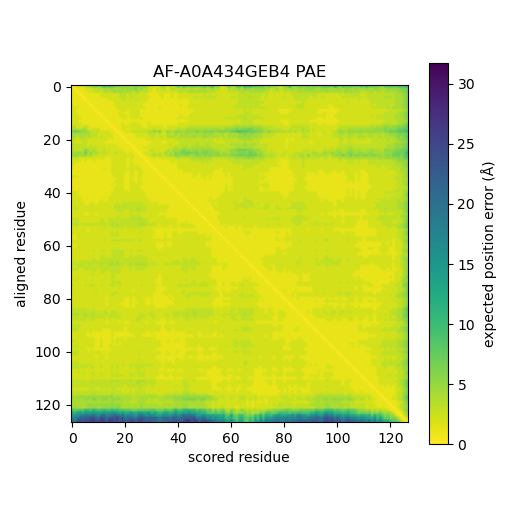5 ASP A O 1
ATOM 846 N N . GLU A 1 106 ? -10.308 -9.644 -2.581 1.00 98.19 106 GLU A N 1
ATOM 847 C CA . GLU A 1 106 ? -9.619 -9.687 -3.869 1.00 98.19 106 GLU A CA 1
ATOM 848 C C . GLU A 1 106 ? -8.180 -10.242 -3.777 1.00 98.19 106 GLU A C 1
ATOM 850 O O . GLU A 1 106 ? -7.359 -10.012 -4.670 1.00 98.19 106 GLU A O 1
ATOM 855 N N . ALA A 1 107 ? -7.839 -10.936 -2.685 1.00 98.31 107 ALA A N 1
ATOM 856 C CA . ALA A 1 107 ? -6.515 -11.513 -2.427 1.00 98.31 107 ALA A CA 1
ATOM 857 C C . ALA A 1 107 ? -5.351 -10.512 -2.603 1.00 98.31 107 ALA A C 1
ATOM 859 O O . ALA A 1 107 ? -4.252 -10.870 -3.025 1.00 98.31 107 ALA A O 1
ATOM 860 N N . PHE A 1 108 ? -5.600 -9.236 -2.296 1.00 98.62 108 PHE A N 1
ATOM 861 C CA . PHE A 1 108 ? -4.670 -8.110 -2.411 1.00 98.62 108 PHE A CA 1
ATOM 862 C C . PHE A 1 108 ? -4.144 -7.833 -3.827 1.00 98.62 108 PHE A C 1
ATOM 864 O O . PHE A 1 108 ? -3.192 -7.064 -3.992 1.00 98.62 108 PHE A O 1
ATOM 871 N N . ALA A 1 109 ? -4.798 -8.364 -4.866 1.00 98.31 109 ALA A N 1
ATOM 872 C CA . ALA A 1 109 ? -4.377 -8.231 -6.265 1.00 98.31 109 ALA A CA 1
ATOM 873 C C . ALA A 1 109 ? -4.153 -6.773 -6.708 1.00 98.31 109 ALA A C 1
ATOM 875 O O . ALA A 1 109 ? -3.295 -6.485 -7.543 1.00 98.31 109 ALA A O 1
ATOM 876 N N . ARG A 1 110 ? -4.901 -5.833 -6.124 1.00 98.44 110 ARG A N 1
ATOM 877 C CA . ARG A 1 110 ? -4.839 -4.403 -6.452 1.00 98.44 110 ARG A CA 1
ATOM 878 C C . ARG A 1 110 ? -3.672 -3.670 -5.805 1.00 98.44 110 ARG A C 1
ATOM 880 O O . ARG A 1 110 ? -3.275 -2.631 -6.320 1.00 98.44 110 ARG A O 1
ATOM 887 N N . ILE A 1 111 ? -3.130 -4.174 -4.697 1.00 98.62 111 ILE A N 1
ATOM 888 C CA . ILE A 1 111 ? -2.023 -3.530 -3.967 1.00 98.62 111 ILE A CA 1
ATOM 889 C C . ILE A 1 111 ? -0.693 -4.282 -4.113 1.00 98.62 111 ILE A C 1
ATOM 891 O O . ILE A 1 111 ? 0.358 -3.723 -3.808 1.00 98.62 111 ILE A O 1
ATOM 895 N N . GLY A 1 112 ? -0.723 -5.491 -4.679 1.00 97.88 112 GLY A N 1
ATOM 896 C CA . GLY A 1 112 ? 0.448 -6.253 -5.108 1.00 97.88 112 GLY A CA 1
ATOM 897 C C . GLY A 1 112 ? 0.558 -7.606 -4.411 1.00 97.88 112 GLY A C 1
ATOM 898 O O . GLY A 1 112 ? 0.421 -7.705 -3.194 1.00 97.88 112 GLY A O 1
ATOM 899 N N . THR A 1 113 ? 0.835 -8.646 -5.195 1.00 97.88 113 THR A N 1
ATOM 900 C CA . THR A 1 113 ? 0.984 -10.040 -4.731 1.00 97.88 113 THR A CA 1
ATOM 901 C C . THR A 1 113 ? 2.396 -10.587 -4.927 1.00 97.88 113 THR A C 1
ATOM 903 O O . THR A 1 113 ? 2.742 -11.616 -4.358 1.00 97.88 113 THR A O 1
ATOM 906 N N . GLU A 1 114 ? 3.223 -9.899 -5.714 1.00 97.94 114 GLU A N 1
ATOM 907 C CA . GLU A 1 114 ? 4.640 -10.197 -5.905 1.00 97.94 114 GLU A CA 1
ATOM 908 C C . GLU A 1 114 ? 5.461 -9.062 -5.284 1.00 97.94 114 GLU A C 1
ATOM 910 O O . GLU A 1 114 ? 5.373 -7.915 -5.723 1.00 97.94 114 GLU A O 1
ATOM 915 N N . ILE A 1 115 ? 6.214 -9.359 -4.223 1.00 98.44 115 ILE A N 1
ATOM 916 C CA . ILE A 1 115 ? 7.012 -8.378 -3.480 1.00 98.44 115 ILE A CA 1
ATOM 917 C C . ILE A 1 115 ? 8.477 -8.794 -3.588 1.00 98.44 115 ILE A C 1
ATOM 919 O O . ILE A 1 115 ? 8.832 -9.914 -3.225 1.00 98.44 115 ILE A O 1
ATOM 923 N N . VAL A 1 116 ? 9.330 -7.891 -4.070 1.00 97.94 116 VAL A N 1
ATOM 924 C CA . VAL A 1 116 ? 10.733 -8.190 -4.391 1.00 97.94 116 VAL A CA 1
ATOM 925 C C . VAL A 1 116 ? 11.708 -7.261 -3.658 1.00 97.94 116 VAL A C 1
ATOM 927 O O . VAL A 1 116 ? 11.364 -6.114 -3.342 1.00 97.94 116 VAL A O 1
ATOM 930 N N . PRO A 1 117 ? 12.939 -7.725 -3.363 1.00 97.44 117 PRO A N 1
ATOM 931 C CA . PRO A 1 117 ? 13.974 -6.878 -2.78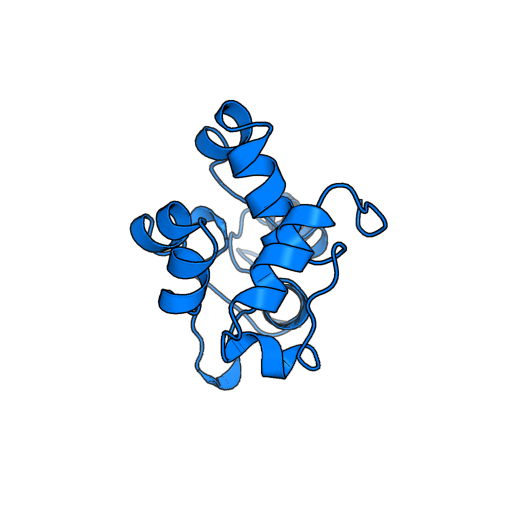4 1.00 97.44 117 PRO A CA 1
ATOM 932 C C . PRO A 1 117 ? 14.481 -5.834 -3.786 1.00 97.44 117 PRO A C 1
ATOM 934 O O . PRO A 1 117 ? 14.381 -5.996 -5.004 1.00 97.44 117 PRO A O 1
ATOM 937 N N . ALA A 1 118 ? 15.089 -4.767 -3.266 1.00 94.56 118 ALA A N 1
ATOM 938 C CA . ALA A 1 118 ? 15.781 -3.792 -4.101 1.00 94.56 118 ALA A CA 1
ATOM 939 C C . ALA A 1 118 ? 16.898 -4.467 -4.919 1.00 94.56 118 ALA A C 1
ATOM 941 O O . ALA A 1 118 ? 17.638 -5.303 -4.402 1.00 94.56 118 ALA A O 1
ATOM 942 N N . GLY A 1 119 ? 17.019 -4.089 -6.193 1.00 93.62 119 GLY A N 1
ATOM 943 C CA . GLY A 1 119 ? 17.995 -4.663 -7.126 1.00 93.62 119 GLY A CA 1
ATOM 944 C C . GLY A 1 119 ? 17.513 -5.906 -7.881 1.00 93.62 119 GLY A C 1
ATOM 945 O O . GLY A 1 119 ? 18.194 -6.331 -8.811 1.00 93.62 119 GLY A O 1
ATOM 946 N N . ALA A 1 120 ? 16.345 -6.464 -7.546 1.00 95.12 120 ALA A N 1
ATOM 947 C CA . ALA A 1 120 ? 15.719 -7.494 -8.368 1.00 95.12 120 ALA A CA 1
ATOM 948 C C . ALA A 1 120 ? 15.359 -6.937 -9.758 1.00 95.12 120 ALA A C 1
ATOM 950 O O . ALA A 1 120 ? 14.840 -5.825 -9.881 1.00 95.12 120 ALA A O 1
ATOM 951 N N . ALA A 1 121 ? 15.628 -7.716 -10.807 1.00 94.31 121 ALA A N 1
ATOM 952 C CA . ALA A 1 121 ? 15.209 -7.373 -12.161 1.00 94.31 121 ALA A CA 1
ATOM 953 C C . ALA A 1 121 ? 13.678 -7.455 -12.282 1.00 94.31 121 ALA A C 1
ATOM 955 O O . ALA A 1 121 ? 13.058 -8.366 -11.736 1.00 94.31 121 ALA A O 1
ATOM 956 N N . LEU A 1 122 ? 13.077 -6.511 -13.010 1.00 95.44 122 LEU A N 1
ATOM 957 C CA . LEU A 1 122 ? 11.629 -6.423 -13.203 1.00 95.44 122 LEU A CA 1
ATOM 958 C C . LEU A 1 122 ? 11.263 -6.652 -14.669 1.00 95.44 122 LEU A C 1
ATOM 960 O O . LEU A 1 122 ? 11.824 -6.004 -15.555 1.00 95.44 122 LEU A O 1
ATOM 964 N N . GLY A 1 123 ? 10.304 -7.546 -14.920 1.00 89.12 123 GLY A N 1
ATOM 965 C CA . GLY A 1 123 ? 9.904 -7.918 -16.279 1.00 89.12 123 GLY A CA 1
ATOM 966 C C . GLY A 1 123 ? 11.099 -8.437 -17.086 1.00 89.12 123 GLY A C 1
ATOM 967 O O . GLY A 1 123 ? 11.900 -9.222 -16.585 1.00 89.12 123 GLY A O 1
ATOM 968 N N . SER A 1 124 ? 11.250 -7.959 -18.320 1.00 85.75 124 SER A N 1
ATOM 969 C CA . SER A 1 124 ? 12.430 -8.214 -19.160 1.00 85.75 124 SER A CA 1
ATOM 970 C C . SER A 1 124 ? 13.548 -7.172 -18.986 1.00 85.75 124 SER A C 1
ATOM 972 O O . SER A 1 124 ? 14.468 -7.128 -19.799 1.00 85.75 124 SER A O 1
ATOM 974 N N . GLY A 1 125 ? 13.474 -6.322 -17.957 1.00 73.62 125 GLY A N 1
ATOM 975 C CA . GLY A 1 125 ? 14.357 -5.169 -17.780 1.00 73.62 125 GLY A CA 1
ATOM 976 C C . GLY A 1 125 ? 14.008 -3.983 -18.689 1.00 73.62 125 GLY A C 1
ATOM 977 O O . GLY A 1 125 ? 13.028 -4.010 -19.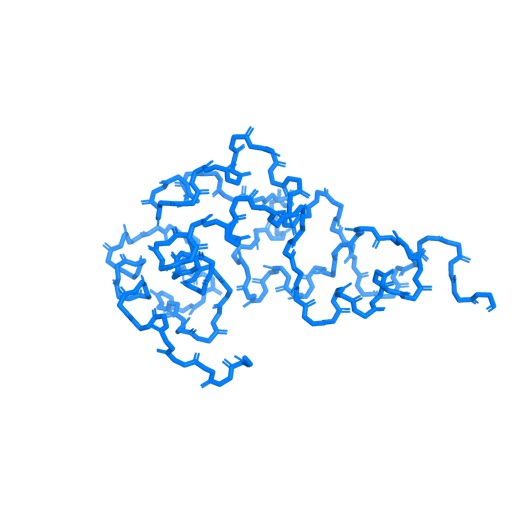434 1.00 73.62 125 GLY A O 1
ATOM 978 N N . LEU A 1 126 ? 14.813 -2.921 -18.598 1.00 63.53 126 LEU A N 1
ATOM 979 C CA . LEU A 1 126 ? 14.811 -1.813 -19.557 1.00 63.53 126 LEU A CA 1
ATOM 980 C C . LEU A 1 126 ? 15.583 -2.278 -20.799 1.00 63.53 126 LEU A C 1
ATOM 982 O O . LEU A 1 126 ? 16.797 -2.467 -20.716 1.00 63.53 126 LEU A O 1
ATOM 986 N N . THR A 1 127 ? 14.879 -2.514 -21.906 1.00 57.03 127 THR A N 1
ATOM 987 C CA . THR A 1 127 ? 15.488 -2.735 -23.230 1.00 57.03 127 THR A CA 1
ATOM 988 C C . THR A 1 127 ? 15.907 -1.424 -23.867 1.00 57.03 127 THR A C 1
ATOM 990 O O . THR A 1 127 ? 15.088 -0.477 -23.785 1.00 57.03 127 THR A O 1
#

Nearest P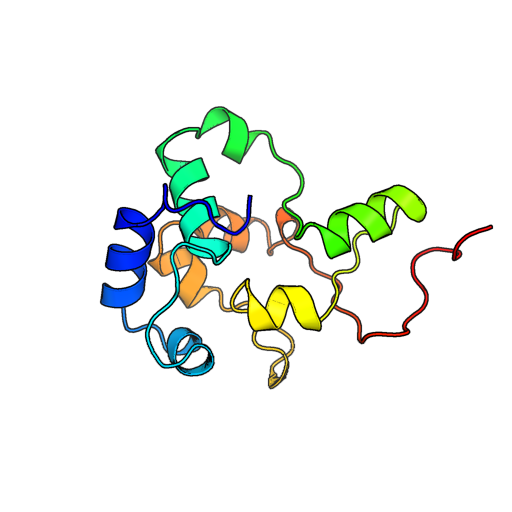DB structures (foldseek):
  3l0q-assembly1_B  TM=9.834E-01  e=7.905E-13  Yersinia pseudotuberculosis
  3gg4-assembly2_B  TM=9.832E-01  e=4.527E-12  Yersinia pseudotuberculosis
  3gg4-assembly3_A-2  TM=9.773E-01  e=3.448E-10  Yersinia pseudotuberculosis
  3qdk-assembly1_B  TM=8.970E-01  e=2.661E-05  Halalkalibacterium halodurans
  3qdk-assembly2_D  TM=8.964E-01  e=4.502E-04  Halalkalibacterium halodurans

Radius of gyration: 14.44 Å; Cα contacts (8 Å, |Δi|>4): 160; chains: 1; bounding box: 35×29×41 Å

Solvent-accessible surface area (backbone atoms only — not comparable to full-atom values): 7310 Å² total; per-residue (Å²): 116,61,92,42,60,88,12,47,67,44,20,53,55,50,49,70,65,69,50,75,69,33,60,83,54,78,56,49,67,55,29,55,30,48,60,22,43,50,45,38,33,49,74,77,37,44,68,60,45,74,68,49,74,62,55,67,56,73,72,40,44,53,51,22,75,67,36,72,30,69,57,30,48,46,66,55,38,40,77,37,59,61,34,40,71,95,74,73,42,75,54,54,67,54,36,44,72,66,72,43,35,67,46,51,78,53,68,30,62,38,70,44,79,44,73,39,63,90,88,64,85,47,66,87,44,87,126